Protein AF-A0A7V7CUI8-F1 (afdb_monomer_lite)

Secondary structure (DSSP, 8-state):
-HHHHHHHS-HHHHHHHHH-TTTTTSHHHHHHHHHHHHHHHHHTT-

Radius of gyration: 10.53 Å; chains: 1; bounding box: 24×16×28 Å

pLDDT: mean 91.61, std 12.14, range [46.66, 97.81]

Structure (mmCIF, N/CA/C/O backbone):
data_AF-A0A7V7CUI8-F1
#
_entry.id   AF-A0A7V7CUI8-F1
#
loop_
_atom_site.g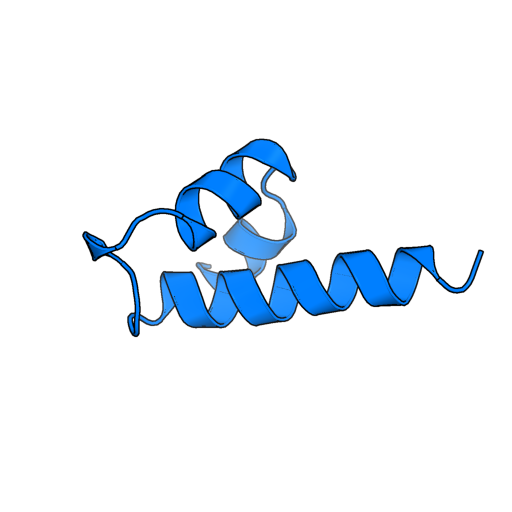roup_PDB
_atom_site.id
_atom_site.type_symbol
_atom_site.label_atom_id
_atom_site.label_alt_id
_atom_site.label_comp_id
_atom_site.label_asym_id
_atom_site.label_entity_id
_atom_site.label_seq_id
_atom_site.pdbx_PDB_ins_code
_atom_site.Cartn_x
_atom_site.Cartn_y
_atom_site.Cartn_z
_atom_site.occupancy
_atom_site.B_iso_or_equiv
_atom_site.auth_seq_id
_atom_site.auth_comp_id
_atom_site.auth_asym_id
_atom_site.auth_atom_id
_atom_site.pdbx_PDB_model_num
ATOM 1 N N . MET A 1 1 ? 10.420 -3.471 9.852 1.00 88.88 1 MET A N 1
ATOM 2 C CA . MET A 1 1 ? 9.385 -4.511 9.659 1.00 88.88 1 MET A CA 1
ATOM 3 C C . MET A 1 1 ? 8.239 -4.067 8.740 1.00 88.88 1 MET A C 1
ATOM 5 O O . MET A 1 1 ? 8.105 -4.637 7.669 1.00 88.88 1 MET A O 1
ATOM 9 N N . LEU A 1 2 ? 7.420 -3.052 9.082 1.00 93.69 2 LEU A N 1
ATOM 10 C CA . LEU A 1 2 ? 6.254 -2.678 8.244 1.00 93.69 2 LEU A CA 1
ATOM 11 C C . LEU A 1 2 ? 6.632 -2.065 6.881 1.00 93.69 2 LEU A C 1
ATOM 13 O O . LEU A 1 2 ? 6.028 -2.401 5.868 1.00 93.69 2 LEU A O 1
ATOM 17 N N . ARG A 1 3 ? 7.639 -1.182 6.843 1.00 93.88 3 ARG A N 1
ATOM 18 C CA . ARG A 1 3 ? 8.111 -0.565 5.590 1.00 93.88 3 ARG A CA 1
ATOM 19 C C . ARG A 1 3 ? 8.657 -1.607 4.612 1.00 93.88 3 ARG A C 1
ATOM 21 O O . ARG A 1 3 ? 8.268 -1.589 3.452 1.00 93.88 3 ARG A O 1
ATOM 28 N N . GLU A 1 4 ? 9.520 -2.507 5.082 1.00 95.50 4 GLU A N 1
ATOM 29 C CA . GLU A 1 4 ? 10.086 -3.574 4.242 1.00 95.50 4 GLU A CA 1
ATOM 30 C C . GLU A 1 4 ? 8.989 -4.516 3.747 1.00 95.50 4 GLU A C 1
ATOM 32 O O . GLU A 1 4 ? 8.999 -4.915 2.589 1.00 95.50 4 GLU A O 1
ATOM 37 N N . TRP A 1 5 ? 7.997 -4.828 4.586 1.00 96.94 5 TRP A N 1
ATOM 38 C CA . TRP A 1 5 ? 6.849 -5.617 4.150 1.00 96.94 5 TRP A CA 1
ATOM 39 C C . TRP A 1 5 ? 6.097 -4.929 2.999 1.00 96.94 5 TRP A C 1
ATOM 41 O O . TRP A 1 5 ? 5.889 -5.549 1.960 1.00 96.94 5 TRP A O 1
ATOM 51 N N . ILE A 1 6 ? 5.787 -3.630 3.115 1.00 96.81 6 ILE A N 1
ATOM 52 C CA . ILE A 1 6 ? 5.106 -2.863 2.052 1.00 96.81 6 ILE A CA 1
ATOM 53 C C . ILE A 1 6 ? 5.924 -2.829 0.751 1.00 9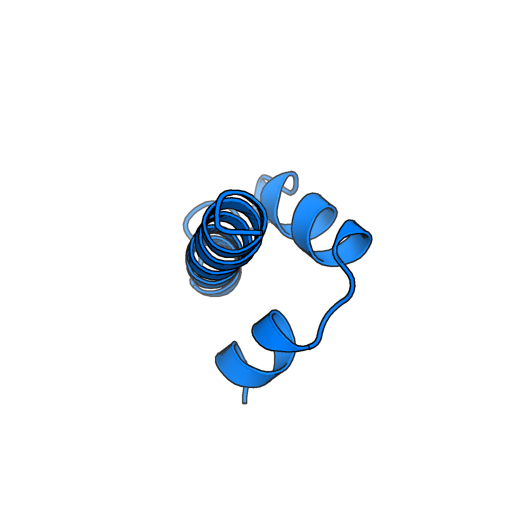6.81 6 ILE A C 1
ATOM 55 O O . ILE A 1 6 ? 5.366 -2.909 -0.341 1.00 96.81 6 ILE A O 1
ATOM 59 N N . GLN A 1 7 ? 7.250 -2.766 0.849 1.00 95.62 7 GLN A N 1
ATOM 60 C CA . GLN A 1 7 ? 8.133 -2.802 -0.320 1.00 95.62 7 GLN A CA 1
ATOM 61 C C . GLN A 1 7 ? 8.109 -4.149 -1.052 1.00 95.62 7 GLN A C 1
ATOM 63 O O . GLN A 1 7 ? 8.364 -4.180 -2.252 1.00 95.62 7 GLN A O 1
ATOM 68 N N . ASN A 1 8 ? 7.760 -5.244 -0.372 1.00 96.3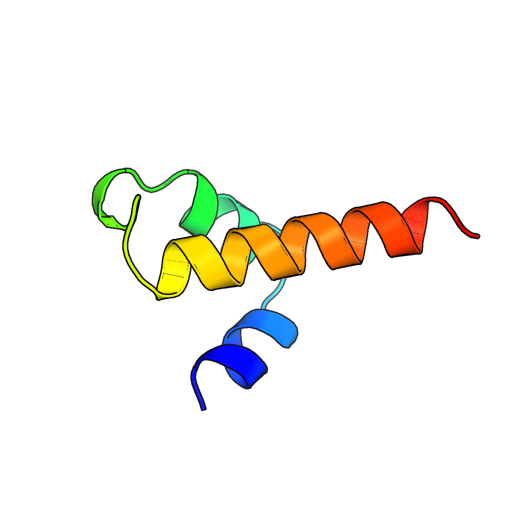8 8 ASN A N 1
ATOM 69 C CA . ASN A 1 8 ? 7.794 -6.598 -0.931 1.00 96.38 8 ASN A CA 1
ATOM 70 C C . ASN A 1 8 ? 6.412 -7.162 -1.306 1.00 96.38 8 ASN A C 1
ATOM 72 O O . ASN A 1 8 ? 6.333 -8.219 -1.929 1.00 96.38 8 ASN A O 1
ATOM 76 N N . ILE A 1 9 ? 5.310 -6.483 -0.971 1.00 96.25 9 ILE A N 1
ATOM 77 C CA . ILE A 1 9 ? 3.971 -6.956 -1.350 1.00 96.25 9 ILE A CA 1
ATOM 78 C C . ILE A 1 9 ? 3.675 -6.762 -2.846 1.00 96.25 9 ILE A C 1
ATOM 80 O O . ILE A 1 9 ? 4.170 -5.814 -3.478 1.00 96.25 9 ILE A O 1
ATOM 84 N N . PRO A 1 10 ? 2.818 -7.620 -3.429 1.00 96.94 10 PRO A N 1
ATOM 85 C CA . PRO A 1 10 ? 2.429 -7.505 -4.827 1.00 96.94 10 PRO A CA 1
ATOM 86 C C . PRO A 1 10 ? 1.651 -6.204 -5.111 1.00 96.94 10 PRO A C 1
ATOM 88 O O . PRO A 1 10 ? 0.934 -5.703 -4.237 1.00 96.94 10 PRO A O 1
ATOM 91 N N . PRO A 1 11 ? 1.709 -5.667 -6.349 1.00 95.06 11 PRO A N 1
ATOM 92 C CA . PRO A 1 11 ? 1.002 -4.437 -6.725 1.00 95.06 11 PRO A CA 1
ATOM 93 C C . PRO A 1 11 ? -0.522 -4.492 -6.549 1.00 95.06 11 PRO A C 1
ATOM 95 O O . PRO A 1 11 ? -1.164 -3.450 -6.436 1.00 95.06 11 PRO A O 1
ATOM 98 N N . SER A 1 12 ? -1.125 -5.684 -6.574 1.00 96.19 12 SER A N 1
ATOM 99 C CA . SER A 1 12 ? -2.556 -5.882 -6.315 1.00 96.19 12 SER A CA 1
ATOM 100 C C . SER A 1 12 ? -2.906 -5.595 -4.855 1.00 96.19 12 SER A C 1
ATOM 102 O O . SER A 1 12 ? -3.820 -4.818 -4.594 1.00 96.19 12 SER A O 1
ATOM 104 N N . LEU A 1 13 ? -2.138 -6.146 -3.913 1.00 96.69 13 LEU A N 1
ATOM 105 C CA . LEU A 1 13 ? -2.323 -5.899 -2.483 1.00 96.69 13 LEU A CA 1
ATOM 106 C C . LEU A 1 13 ? -2.009 -4.442 -2.126 1.00 96.69 13 LEU A C 1
ATOM 108 O O . LEU A 1 13 ? -2.739 -3.825 -1.358 1.00 96.69 13 LEU A O 1
ATOM 112 N N . LEU A 1 14 ? -0.978 -3.861 -2.745 1.00 96.81 14 LEU A N 1
ATOM 113 C CA . LEU A 1 14 ? -0.649 -2.446 -2.566 1.00 96.81 14 LEU A CA 1
ATOM 114 C C . LEU A 1 14 ? -1.825 -1.539 -2.972 1.00 96.81 14 LEU A C 1
ATOM 116 O O . LEU A 1 14 ? -2.184 -0.625 -2.236 1.00 96.81 14 LEU A O 1
ATOM 120 N N . ARG A 1 15 ? -2.477 -1.836 -4.105 1.00 96.31 15 ARG A N 1
ATOM 121 C CA . ARG A 1 15 ? -3.681 -1.122 -4.559 1.00 96.31 15 ARG A CA 1
ATOM 122 C C . ARG A 1 15 ? -4.880 -1.326 -3.632 1.00 96.31 15 ARG A C 1
ATOM 124 O O . ARG A 1 15 ? -5.610 -0.371 -3.398 1.00 96.31 15 ARG A O 1
ATOM 131 N N . GLN A 1 16 ? -5.063 -2.525 -3.077 1.00 97.75 16 GLN A N 1
ATOM 132 C CA . GLN A 1 16 ? -6.125 -2.783 -2.096 1.00 97.75 16 GLN A CA 1
ATOM 133 C C . GLN A 1 16 ? -5.942 -1.946 -0.824 1.00 97.75 16 GLN A C 1
ATOM 135 O O . GLN A 1 16 ? -6.902 -1.344 -0.361 1.00 97.75 16 GLN A O 1
ATOM 140 N N . ILE A 1 17 ? -4.713 -1.840 -0.302 1.00 96.94 17 ILE A N 1
ATOM 141 C CA . ILE A 1 17 ? -4.410 -0.997 0.869 1.00 96.94 17 ILE A CA 1
ATOM 142 C C . ILE A 1 17 ? -4.728 0.475 0.582 1.00 96.94 17 ILE A C 1
ATOM 144 O O . ILE A 1 17 ? -5.252 1.171 1.446 1.00 96.94 17 ILE A O 1
ATOM 148 N N . LEU A 1 18 ? -4.415 0.960 -0.622 1.00 96.88 18 LEU A N 1
ATOM 149 C CA . LEU A 1 18 ? -4.691 2.344 -1.011 1.00 96.88 18 LEU A CA 1
ATOM 150 C C . LEU A 1 18 ? -6.185 2.647 -1.170 1.00 96.88 18 LEU A C 1
ATOM 152 O O . LEU A 1 18 ? -6.588 3.781 -0.917 1.00 96.88 18 LEU A O 1
ATOM 156 N N . ALA A 1 19 ? -6.976 1.655 -1.584 1.00 97.31 19 ALA A N 1
ATOM 157 C CA . ALA A 1 19 ? -8.420 1.771 -1.776 1.00 97.31 19 ALA A CA 1
ATOM 158 C C . ALA A 1 19 ? -9.236 1.560 -0.487 1.00 97.31 19 ALA A C 1
ATOM 160 O O . ALA A 1 19 ? -10.433 1.837 -0.477 1.00 97.31 19 ALA A O 1
ATOM 161 N N . ASP A 1 20 ? -8.624 1.059 0.589 1.00 97.44 20 ASP A N 1
ATOM 162 C CA . ASP A 1 20 ? -9.316 0.823 1.856 1.00 97.44 20 ASP A CA 1
ATOM 163 C C . ASP A 1 20 ? -9.394 2.111 2.700 1.00 97.44 20 ASP A C 1
ATOM 165 O O . ASP A 1 20 ? -8.424 2.565 3.316 1.00 97.44 20 ASP A O 1
ATOM 169 N N . GLU A 1 21 ? -10.596 2.686 2.773 1.00 96.69 21 GLU A N 1
ATOM 170 C CA . GLU A 1 21 ? -10.898 3.893 3.553 1.00 96.69 21 GLU A CA 1
ATOM 171 C C . GLU A 1 21 ? -10.599 3.727 5.053 1.00 96.69 21 GLU A C 1
ATOM 173 O O . GLU A 1 21 ? -10.247 4.687 5.739 1.00 96.69 21 GLU A O 1
ATOM 178 N N . ARG A 1 22 ? -10.659 2.502 5.594 1.00 97.06 22 ARG A N 1
ATOM 179 C CA . ARG A 1 22 ? -10.426 2.233 7.026 1.00 97.06 22 ARG A CA 1
ATOM 180 C C . ARG A 1 22 ? -8.974 2.432 7.424 1.00 97.06 22 ARG A C 1
ATOM 182 O O . ARG A 1 22 ? -8.671 2.579 8.617 1.00 97.06 22 ARG A O 1
ATOM 189 N N . VAL A 1 23 ? -8.061 2.355 6.461 1.00 95.69 23 VAL A N 1
ATOM 190 C CA . VAL A 1 23 ? -6.629 2.565 6.682 1.00 95.69 23 VAL A CA 1
ATOM 191 C C . VAL A 1 23 ? -6.152 3.916 6.174 1.00 95.69 23 VAL A C 1
ATOM 193 O O . VAL A 1 23 ? -5.013 4.285 6.462 1.00 95.69 23 VAL A O 1
ATOM 196 N N . GLN A 1 24 ? -7.015 4.686 5.512 1.00 95.25 24 GLN A N 1
ATOM 197 C CA . GLN A 1 24 ? -6.693 6.020 5.032 1.00 95.25 24 GLN A CA 1
ATOM 198 C C . GLN A 1 24 ? -6.188 6.913 6.175 1.00 95.25 24 GLN A C 1
ATOM 200 O O . GLN A 1 24 ? -6.696 6.902 7.296 1.00 95.25 24 GLN A O 1
ATOM 205 N N . GLY A 1 25 ? -5.102 7.644 5.915 1.00 94.00 25 GLY A N 1
ATOM 206 C CA . GLY A 1 25 ? -4.434 8.486 6.911 1.00 94.00 25 GLY A CA 1
ATOM 207 C C . GLY A 1 25 ? -3.572 7.738 7.939 1.00 94.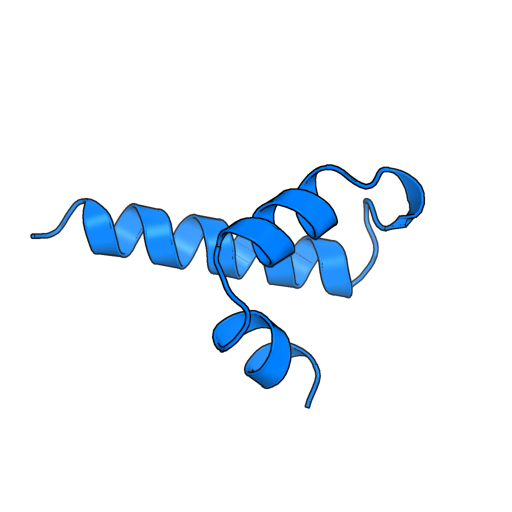00 25 GLY A C 1
ATOM 208 O O . GLY A 1 25 ? -2.739 8.374 8.590 1.00 94.00 25 GLY A O 1
ATOM 209 N N . LYS A 1 26 ? -3.686 6.407 8.060 1.00 97.00 26 LYS A N 1
ATOM 210 C CA . LYS A 1 26 ? -2.821 5.596 8.934 1.00 97.00 26 LYS A CA 1
ATOM 211 C C . LYS A 1 26 ? -1.432 5.406 8.323 1.00 97.00 26 LYS A C 1
ATOM 213 O O . LYS A 1 26 ? -1.217 5.576 7.122 1.00 97.00 26 LYS A O 1
ATOM 218 N N . LEU A 1 27 ? -0.482 4.987 9.162 1.00 96.44 27 LEU A N 1
ATOM 219 C CA . LEU A 1 27 ? 0.905 4.745 8.752 1.00 96.44 27 LEU A CA 1
ATOM 220 C C . LEU A 1 27 ? 1.011 3.764 7.574 1.00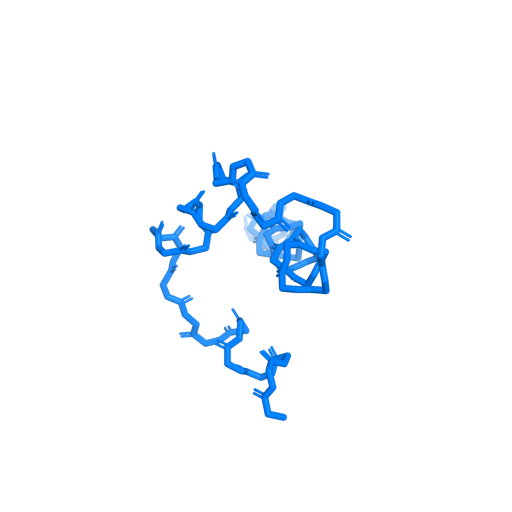 96.44 27 LEU A C 1
ATOM 222 O O . LEU A 1 27 ? 1.747 4.033 6.632 1.00 96.44 27 LEU A O 1
ATOM 226 N N . ILE A 1 28 ? 0.252 2.663 7.599 1.00 96.25 28 ILE A N 1
ATOM 227 C CA . ILE A 1 28 ? 0.257 1.659 6.524 1.00 96.25 28 ILE A CA 1
ATOM 228 C C . ILE A 1 28 ? -0.156 2.254 5.168 1.00 96.25 28 ILE A C 1
ATOM 230 O O . ILE A 1 28 ? 0.478 1.961 4.160 1.00 96.25 28 ILE A O 1
ATOM 234 N N . TRP A 1 29 ? -1.147 3.149 5.151 1.00 97.81 29 TRP A N 1
ATOM 235 C CA . TRP A 1 29 ? -1.617 3.811 3.935 1.00 97.81 29 TRP A CA 1
ATOM 236 C C . TRP A 1 29 ? -0.611 4.836 3.411 1.00 97.81 29 TRP A C 1
ATOM 238 O O . TRP A 1 29 ? -0.325 4.859 2.218 1.00 97.81 29 TRP A O 1
ATOM 248 N N . ARG A 1 30 ? 0.009 5.628 4.299 1.00 97.56 30 ARG A N 1
ATOM 249 C CA . ARG A 1 30 ? 1.081 6.565 3.910 1.00 97.56 30 ARG A CA 1
ATOM 250 C C . ARG A 1 30 ? 2.276 5.836 3.298 1.00 97.56 30 ARG A C 1
ATOM 252 O O . ARG A 1 30 ? 2.762 6.220 2.244 1.00 97.56 30 ARG A O 1
ATOM 259 N N . LEU A 1 31 ? 2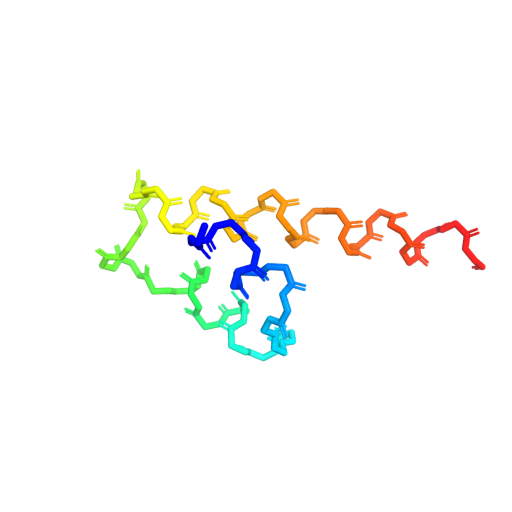.712 4.748 3.930 1.00 97.31 31 LEU A N 1
ATOM 260 C CA . LEU A 1 31 ? 3.806 3.932 3.410 1.00 97.31 31 LEU A CA 1
ATOM 261 C C . LEU A 1 31 ? 3.442 3.264 2.073 1.00 97.31 31 LEU A C 1
ATOM 263 O O . LEU A 1 31 ? 4.302 3.147 1.203 1.00 97.31 31 LEU A O 1
ATOM 267 N N . ALA A 1 32 ? 2.186 2.842 1.901 1.00 97.25 32 ALA A N 1
ATOM 268 C CA . ALA A 1 32 ? 1.698 2.300 0.637 1.00 97.25 32 ALA A CA 1
ATOM 269 C C . ALA A 1 32 ? 1.677 3.357 -0.480 1.00 97.25 32 ALA A C 1
ATOM 271 O O . ALA A 1 32 ? 2.024 3.034 -1.615 1.00 97.25 32 ALA A O 1
ATOM 272 N N . LEU A 1 33 ? 1.329 4.612 -0.169 1.00 96.81 33 LEU A N 1
ATOM 273 C CA . LEU A 1 33 ? 1.387 5.726 -1.122 1.00 96.81 33 LEU A CA 1
ATOM 274 C C . LEU A 1 33 ? 2.816 5.991 -1.591 1.00 96.81 33 LEU A C 1
ATOM 276 O O . LEU A 1 33 ? 3.052 6.056 -2.797 1.00 96.81 33 LEU A O 1
ATOM 280 N N . ASP A 1 34 ? 3.760 6.094 -0.652 1.00 96.50 34 ASP A N 1
ATOM 281 C CA . ASP A 1 34 ? 5.177 6.305 -0.964 1.00 96.50 34 ASP A CA 1
ATOM 282 C C . ASP A 1 34 ? 5.708 5.203 -1.888 1.00 96.50 34 ASP A C 1
ATOM 284 O O . ASP A 1 34 ? 6.423 5.467 -2.855 1.00 96.50 34 ASP A O 1
ATOM 288 N N . GLU A 1 35 ? 5.364 3.948 -1.593 1.00 96.75 35 GLU A N 1
ATOM 289 C CA . GLU A 1 35 ? 5.808 2.803 -2.383 1.00 96.75 35 GLU A CA 1
ATOM 290 C C . GLU A 1 35 ? 5.147 2.758 -3.762 1.00 96.75 35 GLU A C 1
ATOM 292 O O . GLU A 1 35 ? 5.812 2.489 -4.761 1.00 96.75 35 GLU A O 1
ATOM 297 N N . PHE A 1 36 ? 3.856 3.073 -3.849 1.00 95.62 36 PHE A N 1
ATOM 298 C CA . PHE A 1 36 ? 3.152 3.146 -5.124 1.00 95.62 36 PHE A CA 1
ATOM 299 C C . PHE A 1 36 ? 3.738 4.237 -6.027 1.00 95.62 36 PHE A C 1
ATOM 301 O O . PHE A 1 36 ? 4.007 3.983 -7.201 1.00 95.62 36 PHE A O 1
ATOM 308 N N . ALA A 1 37 ? 4.014 5.422 -5.475 1.00 94.50 37 ALA A N 1
ATOM 309 C CA . ALA A 1 37 ? 4.693 6.496 -6.191 1.00 94.50 37 ALA A CA 1
ATOM 310 C C . ALA A 1 37 ? 6.086 6.055 -6.667 1.00 94.50 37 ALA A C 1
ATOM 312 O O . ALA A 1 37 ? 6.412 6.208 -7.841 1.00 94.50 37 ALA A O 1
ATOM 313 N N . ARG A 1 38 ? 6.877 5.425 -5.790 1.00 94.31 38 ARG A N 1
ATOM 314 C CA . ARG A 1 38 ? 8.215 4.912 -6.121 1.00 94.31 38 ARG A CA 1
ATOM 315 C C . ARG A 1 38 ? 8.188 3.924 -7.290 1.00 94.31 38 ARG A C 1
ATOM 317 O O . ARG A 1 38 ? 8.987 4.062 -8.214 1.00 94.31 38 ARG A O 1
ATOM 324 N N . ARG A 1 39 ? 7.270 2.951 -7.275 1.00 93.88 39 ARG A N 1
ATOM 325 C CA . ARG A 1 39 ? 7.144 1.934 -8.335 1.00 93.88 39 ARG A CA 1
ATOM 326 C C . ARG A 1 39 ? 6.736 2.542 -9.678 1.00 93.88 39 ARG A C 1
ATOM 328 O O . ARG A 1 39 ? 7.282 2.149 -10.704 1.00 93.88 39 ARG A O 1
ATOM 335 N N . ASN A 1 40 ? 5.837 3.527 -9.677 1.00 89.56 40 ASN A N 1
ATOM 336 C CA . ASN A 1 40 ? 5.409 4.201 -10.907 1.00 89.56 40 ASN A CA 1
ATOM 337 C C . ASN A 1 40 ? 6.489 5.131 -11.475 1.00 89.56 40 ASN A C 1
ATOM 339 O O . ASN A 1 40 ? 6.696 5.146 -12.684 1.00 89.56 40 ASN A O 1
ATOM 343 N N . SER A 1 41 ? 7.227 5.846 -10.622 1.00 85.81 41 SER A N 1
ATOM 344 C CA . SER A 1 41 ? 8.358 6.671 -11.065 1.00 85.81 41 SER A CA 1
ATOM 345 C C . SER A 1 41 ? 9.510 5.823 -11.605 1.00 85.81 41 SER A C 1
ATOM 347 O O . SER A 1 41 ? 10.148 6.212 -12.576 1.00 85.81 41 SER A O 1
ATOM 349 N N . SER A 1 42 ? 9.755 4.642 -11.027 1.00 76.19 42 SER A N 1
ATOM 350 C CA . SER A 1 42 ? 10.762 3.707 -11.545 1.00 76.19 42 SER A CA 1
ATOM 351 C C . SER A 1 42 ? 10.356 3.093 -12.886 1.00 76.19 42 SER A C 1
ATOM 353 O O . SER A 1 42 ? 11.225 2.797 -13.697 1.00 76.19 42 SER A O 1
ATOM 355 N N . SER A 1 43 ? 9.054 2.913 -13.132 1.00 59.84 43 SER A N 1
ATOM 356 C CA . SER A 1 43 ? 8.544 2.431 -14.420 1.00 59.84 43 SER A CA 1
ATOM 357 C C . SER A 1 43 ? 8.616 3.486 -15.528 1.00 59.84 43 SER A C 1
ATOM 359 O O . SER A 1 43 ? 8.548 3.118 -16.693 1.00 59.84 43 SER A O 1
ATOM 361 N N . ALA A 1 44 ? 8.734 4.773 -15.189 1.00 58.12 44 ALA A N 1
ATOM 362 C CA . ALA A 1 44 ? 8.845 5.860 -16.164 1.00 58.12 44 ALA A CA 1
ATOM 363 C C . ALA A 1 44 ? 10.283 6.077 -16.680 1.00 58.12 44 ALA A C 1
ATOM 365 O O . ALA A 1 44 ? 10.488 6.892 -17.574 1.00 58.12 44 ALA A O 1
ATOM 366 N N . ALA A 1 45 ? 11.271 5.380 -16.110 1.00 53.00 45 ALA A N 1
ATOM 367 C CA . ALA A 1 45 ? 12.692 5.545 -16.418 1.00 53.00 45 ALA A CA 1
ATOM 368 C C . ALA A 1 45 ? 13.299 4.384 -17.239 1.00 53.00 45 ALA A C 1
ATOM 370 O O . ALA A 1 45 ? 14.523 4.312 -17.346 1.00 53.00 45 ALA A O 1
ATOM 371 N N . ALA A 1 46 ? 12.472 3.482 -17.781 1.00 46.66 46 ALA A N 1
ATOM 372 C CA . ALA A 1 46 ? 12.889 2.322 -18.576 1.00 46.66 46 ALA A CA 1
ATOM 373 C C . ALA A 1 46 ? 12.376 2.408 -20.018 1.00 46.66 46 ALA A C 1
ATOM 375 O O . ALA A 1 46 ? 11.204 2.813 -20.196 1.00 46.66 46 ALA A O 1
#

Sequence (46 aa):
MLREWIQNIPPSLLRQILADERVQGKLIWRLALDEFARRNSSSAAA

Foldseek 3Di:
DLLVVLLPDDPVVLVVLCPDPVCPPPPNNVSSVVNVVVVVVVVVVD